Protein AF-A0ABD3Z8X1-F1 (afdb_monomer)

Structure (mmCIF, N/CA/C/O backbone):
data_AF-A0ABD3Z8X1-F1
#
_entry.id   AF-A0ABD3Z8X1-F1
#
loop_
_atom_site.group_PDB
_atom_site.id
_atom_site.type_symbol
_atom_site.label_atom_id
_atom_site.label_alt_id
_atom_site.label_comp_id
_atom_site.label_asym_id
_atom_site.label_entity_id
_atom_site.label_seq_id
_atom_site.pdbx_PDB_ins_code
_atom_site.Cartn_x
_atom_site.Cartn_y
_atom_site.Cartn_z
_atom_site.occupancy
_atom_site.B_iso_or_equiv
_atom_site.auth_seq_id
_atom_site.auth_comp_id
_atom_site.auth_asym_id
_atom_site.auth_atom_id
_atom_site.pdbx_PDB_model_num
ATOM 1 N N . VAL A 1 1 ? 0.513 10.405 -3.553 1.00 59.44 1 VAL A N 1
ATOM 2 C CA . VAL A 1 1 ? 1.479 9.432 -4.111 1.00 59.44 1 VAL A CA 1
ATOM 3 C C . VAL A 1 1 ? 2.523 10.222 -4.874 1.00 59.44 1 VAL A C 1
ATOM 5 O O . VAL A 1 1 ? 2.127 11.031 -5.699 1.00 59.44 1 VAL A O 1
ATOM 8 N N . PHE A 1 2 ? 3.799 10.060 -4.521 1.00 62.12 2 PHE A N 1
ATOM 9 C CA . PHE A 1 2 ? 4.924 10.852 -5.041 1.00 62.12 2 PHE A CA 1
ATOM 10 C C . PHE A 1 2 ? 5.706 10.072 -6.111 1.00 62.12 2 PHE A C 1
ATOM 12 O O . PHE A 1 2 ? 5.686 8.839 -6.080 1.00 62.12 2 PHE A O 1
ATOM 19 N N . GLN A 1 3 ? 6.468 10.770 -6.968 1.00 57.22 3 GLN A N 1
ATOM 20 C CA . GLN A 1 3 ? 7.376 10.163 -7.961 1.00 57.22 3 GLN A CA 1
ATOM 21 C C . GLN A 1 3 ? 8.386 9.178 -7.345 1.00 57.22 3 GLN A C 1
ATOM 23 O O . GLN A 1 3 ? 8.729 8.161 -7.943 1.00 57.22 3 GLN A O 1
ATOM 28 N N . ARG A 1 4 ? 8.853 9.455 -6.120 1.00 63.75 4 ARG A N 1
ATOM 29 C CA . ARG A 1 4 ? 9.541 8.466 -5.284 1.00 63.75 4 ARG A CA 1
ATOM 30 C C . ARG A 1 4 ? 8.478 7.808 -4.419 1.00 63.75 4 ARG A C 1
ATOM 32 O O . ARG A 1 4 ? 7.965 8.428 -3.493 1.00 63.75 4 ARG A O 1
ATOM 39 N N . PHE A 1 5 ? 8.138 6.556 -4.712 1.00 76.38 5 PHE A N 1
ATOM 40 C CA . PHE A 1 5 ? 7.047 5.826 -4.053 1.00 76.38 5 PHE A CA 1
ATOM 41 C C . PHE A 1 5 ? 7.188 5.724 -2.526 1.00 76.38 5 PHE A C 1
ATOM 43 O O . PHE A 1 5 ? 6.211 5.426 -1.836 1.00 76.38 5 PHE A O 1
ATOM 50 N N . ASN A 1 6 ? 8.383 6.020 -1.994 1.00 85.06 6 ASN A N 1
ATOM 51 C CA . ASN A 1 6 ? 8.706 6.100 -0.571 1.00 85.06 6 ASN A CA 1
ATOM 52 C C . ASN A 1 6 ? 8.267 4.843 0.187 1.00 85.06 6 ASN A C 1
ATOM 54 O O . ASN A 1 6 ? 7.768 4.934 1.309 1.00 85.06 6 ASN A O 1
ATOM 58 N N . LEU A 1 7 ? 8.371 3.677 -0.455 1.00 93.00 7 LEU A N 1
ATOM 59 C CA . LEU A 1 7 ? 8.206 2.389 0.210 1.00 93.00 7 LEU A CA 1
ATOM 60 C C . LEU A 1 7 ? 9.365 2.205 1.187 1.00 93.00 7 LEU A C 1
ATOM 62 O O . LEU A 1 7 ? 10.502 2.557 0.875 1.00 93.00 7 LEU A O 1
ATOM 66 N N . PHE A 1 8 ? 9.081 1.671 2.369 1.00 95.31 8 PHE A N 1
ATOM 67 C CA . PHE A 1 8 ? 10.109 1.326 3.338 1.00 95.31 8 PHE A CA 1
ATOM 68 C C . PHE A 1 8 ? 10.889 0.126 2.785 1.00 95.31 8 PHE A C 1
ATOM 70 O O . PHE A 1 8 ? 10.302 -0.948 2.647 1.00 95.31 8 PHE A O 1
ATOM 77 N N . PRO A 1 9 ? 12.181 0.278 2.435 1.00 94.75 9 PRO A N 1
ATOM 78 C CA . PRO A 1 9 ? 12.919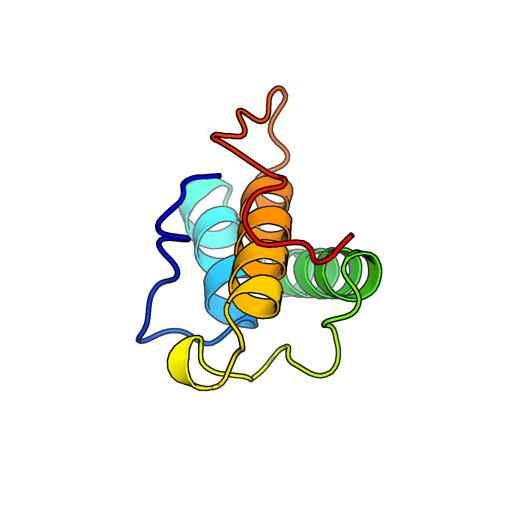 -0.753 1.699 1.00 94.75 9 PRO A CA 1
ATOM 79 C C . PRO A 1 9 ? 13.248 -1.981 2.558 1.00 94.75 9 PRO A C 1
ATOM 81 O O . PRO A 1 9 ? 13.528 -3.048 2.027 1.00 94.75 9 PRO A O 1
ATOM 84 N N . HIS A 1 10 ? 13.203 -1.823 3.882 1.00 96.56 10 HIS A N 1
ATOM 85 C CA . HIS A 1 10 ? 13.443 -2.860 4.885 1.00 96.56 10 HIS A CA 1
ATOM 86 C C . HIS A 1 10 ? 12.145 -3.537 5.360 1.00 96.56 10 HIS A C 1
ATOM 88 O O . HIS A 1 10 ? 12.139 -4.193 6.397 1.00 96.56 10 HIS A O 1
ATOM 94 N N . MET A 1 11 ? 11.042 -3.347 4.635 1.00 97.62 11 MET A N 1
ATOM 95 C CA . MET A 1 11 ? 9.728 -3.922 4.920 1.00 97.62 11 MET A CA 1
ATOM 96 C C . MET A 1 11 ? 9.197 -4.609 3.664 1.00 97.62 11 MET A C 1
ATOM 98 O O . MET A 1 11 ? 9.429 -4.122 2.555 1.00 97.62 11 MET A O 1
ATOM 102 N N . THR A 1 12 ? 8.455 -5.703 3.828 1.00 98.38 12 THR A N 1
ATOM 103 C CA . THR A 1 12 ? 7.738 -6.342 2.714 1.00 98.38 12 THR A CA 1
ATOM 104 C C . THR A 1 12 ? 6.621 -5.434 2.181 1.00 98.38 12 THR A C 1
ATOM 106 O O . THR A 1 12 ? 6.318 -4.378 2.754 1.00 98.38 12 THR A O 1
ATOM 109 N N . VAL A 1 13 ? 5.988 -5.821 1.071 1.00 98.19 13 VAL A N 1
ATOM 110 C CA . VAL A 1 13 ? 4.776 -5.164 0.560 1.00 98.19 13 VAL A CA 1
ATOM 1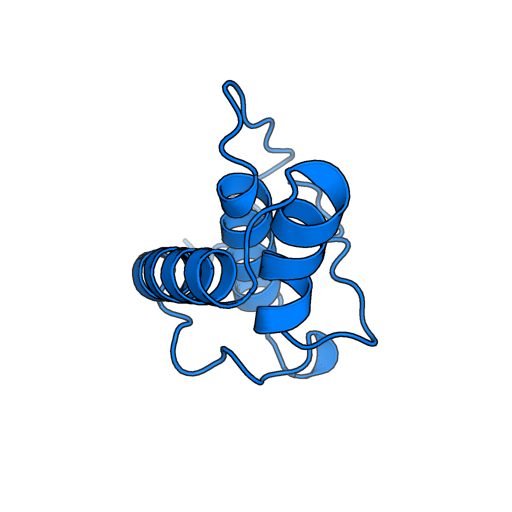11 C C . VAL A 1 13 ? 3.685 -5.163 1.630 1.00 98.19 13 VAL A C 1
ATOM 113 O O . VAL A 1 13 ? 3.151 -4.097 1.935 1.00 98.19 13 VAL A O 1
ATOM 116 N N . LEU A 1 14 ? 3.404 -6.311 2.253 1.00 98.50 14 LEU A N 1
ATOM 117 C CA . LEU A 1 14 ? 2.444 -6.416 3.349 1.00 98.50 14 LEU A CA 1
ATOM 118 C C . LEU A 1 14 ? 2.760 -5.430 4.475 1.00 98.50 14 LEU A C 1
ATOM 120 O O . LEU A 1 14 ? 1.899 -4.636 4.855 1.00 98.50 14 LEU A O 1
ATOM 124 N N . ASP A 1 15 ? 3.998 -5.439 4.968 1.00 98.25 15 ASP A N 1
ATOM 125 C CA . ASP A 1 15 ? 4.426 -4.578 6.074 1.00 98.25 15 ASP A CA 1
ATOM 126 C C . ASP A 1 15 ? 4.273 -3.094 5.722 1.00 98.25 15 ASP A C 1
ATOM 128 O O . ASP A 1 15 ? 3.783 -2.300 6.528 1.00 98.25 15 ASP A O 1
ATOM 132 N N . ASN A 1 16 ? 4.605 -2.720 4.482 1.00 97.94 16 ASN A N 1
ATOM 133 C CA . ASN A 1 16 ? 4.397 -1.368 3.975 1.00 97.94 16 ASN A CA 1
ATOM 134 C C . ASN A 1 16 ? 2.925 -0.939 4.035 1.00 97.94 16 ASN A C 1
ATOM 136 O O . ASN A 1 16 ? 2.655 0.230 4.315 1.00 97.94 16 ASN A O 1
ATOM 140 N N . LEU A 1 17 ? 1.985 -1.848 3.763 1.00 97.81 17 LEU A N 1
ATOM 141 C CA . LEU A 1 17 ? 0.551 -1.563 3.782 1.00 97.81 17 LEU A CA 1
ATOM 142 C C . LEU A 1 17 ? -0.019 -1.515 5.204 1.00 97.81 17 LEU A C 1
ATOM 144 O O . LEU A 1 17 ? -0.866 -0.664 5.473 1.00 97.81 17 LEU A O 1
ATOM 148 N N . ILE A 1 18 ? 0.420 -2.401 6.106 1.00 98.00 18 ILE A N 1
ATOM 149 C CA . ILE A 1 18 ? -0.208 -2.563 7.430 1.00 98.00 18 ILE A CA 1
ATOM 150 C C . ILE A 1 18 ? 0.437 -1.729 8.536 1.00 98.00 18 ILE A C 1
ATOM 152 O O . ILE A 1 18 ? -0.237 -1.438 9.525 1.00 98.00 18 ILE A O 1
ATOM 156 N N . MET A 1 19 ? 1.693 -1.289 8.374 1.00 97.12 19 MET A N 1
ATOM 157 C CA . MET A 1 19 ? 2.420 -0.551 9.415 1.00 97.12 19 MET A CA 1
ATOM 158 C C . MET A 1 19 ? 1.643 0.682 9.891 1.00 97.12 19 MET A C 1
ATOM 160 O O . MET A 1 19 ? 1.419 0.842 11.092 1.00 97.12 19 MET A O 1
ATOM 164 N N . ALA A 1 20 ? 1.180 1.529 8.968 1.00 95.56 20 ALA A N 1
ATOM 165 C CA . ALA A 1 20 ? 0.477 2.759 9.324 1.00 95.56 20 ALA A CA 1
ATOM 166 C C . ALA A 1 20 ? -0.946 2.508 9.872 1.00 95.56 20 ALA A C 1
ATOM 168 O O . ALA A 1 20 ? -1.260 3.063 10.927 1.00 95.56 20 ALA A O 1
ATOM 169 N N . PRO A 1 21 ? -1.797 1.650 9.267 1.00 96.69 21 PRO A N 1
ATOM 170 C CA . PRO A 1 21 ? -3.083 1.279 9.862 1.00 96.69 21 PRO A CA 1
ATOM 171 C C . PRO A 1 21 ? -2.964 0.728 11.287 1.00 96.69 21 PRO A C 1
ATOM 173 O O . PRO A 1 21 ? -3.750 1.104 12.155 1.00 96.69 21 PRO A O 1
ATOM 176 N N . MET A 1 22 ? -1.965 -0.116 11.554 1.00 97.75 22 MET A N 1
ATOM 177 C CA . MET A 1 22 ? -1.747 -0.667 12.893 1.00 97.75 22 MET A CA 1
ATOM 178 C C . MET A 1 22 ? -1.242 0.401 13.869 1.00 97.75 22 MET A C 1
ATOM 180 O O . MET A 1 22 ? -1.815 0.574 14.941 1.00 97.75 22 MET A O 1
ATOM 184 N N . SER A 1 23 ? -0.207 1.152 13.489 1.00 96.38 23 SER A N 1
ATOM 185 C CA . SER A 1 23 ? 0.489 2.073 14.402 1.00 96.38 23 SER A CA 1
ATOM 186 C C . SER A 1 23 ? -0.276 3.373 14.651 1.00 96.38 23 SER A C 1
ATOM 188 O O . SER A 1 23 ? -0.185 3.944 15.731 1.00 96.38 23 SER A O 1
ATOM 190 N N . VAL A 1 24 ? -1.023 3.855 13.653 1.00 95.19 24 VAL A N 1
ATOM 191 C CA . VAL A 1 24 ? -1.706 5.158 13.701 1.00 95.19 24 VAL A CA 1
ATOM 192 C C . VAL A 1 24 ? -3.195 5.009 14.001 1.00 95.19 24 VAL A C 1
ATOM 194 O O . VAL A 1 24 ? -3.751 5.831 14.723 1.00 95.19 24 VAL A O 1
ATOM 197 N N . LYS A 1 25 ? -3.859 3.975 13.463 1.00 94.19 25 LYS A N 1
ATOM 198 C CA . LYS A 1 25 ? -5.301 3.754 13.677 1.00 94.19 25 LYS A CA 1
ATOM 199 C C . LYS A 1 25 ? -5.617 2.687 14.729 1.00 94.19 25 LYS A C 1
ATOM 201 O O . LYS A 1 25 ? -6.792 2.434 14.975 1.00 94.19 25 LYS A O 1
ATOM 206 N N . GLY A 1 26 ? -4.608 2.042 15.320 1.00 95.88 26 GLY A N 1
ATOM 207 C CA . GLY A 1 26 ? -4.811 0.966 16.296 1.00 95.88 26 GLY A CA 1
ATOM 208 C C . GLY A 1 26 ? -5.502 -0.268 15.708 1.00 95.88 26 GLY A C 1
ATOM 209 O O . GLY A 1 26 ? -6.118 -1.037 16.443 1.00 95.88 26 GLY A O 1
ATOM 210 N N . MET A 1 27 ? -5.449 -0.447 14.384 1.00 97.19 27 MET A N 1
ATOM 211 C CA . MET A 1 27 ? -6.083 -1.579 13.716 1.00 97.19 27 MET A CA 1
ATOM 212 C C . MET A 1 27 ? -5.406 -2.886 14.140 1.00 97.19 27 MET A C 1
ATOM 214 O O . MET A 1 27 ? -4.178 -2.959 14.224 1.00 97.19 27 MET A O 1
ATOM 218 N N . SER A 1 28 ? -6.196 -3.937 14.379 1.00 98.25 28 SER A N 1
ATOM 219 C CA . SER A 1 28 ? -5.636 -5.257 14.664 1.00 98.25 28 SER A CA 1
ATOM 220 C C . SER A 1 28 ? -4.836 -5.764 13.459 1.00 98.25 28 SER A C 1
ATOM 222 O O . SER A 1 28 ? -5.160 -5.459 12.308 1.00 98.25 28 SER A O 1
ATOM 224 N N . ARG A 1 29 ? -3.805 -6.585 13.696 1.00 97.06 29 ARG A N 1
ATOM 225 C CA . ARG A 1 29 ? -3.024 -7.177 12.596 1.00 97.06 29 ARG A CA 1
ATOM 226 C C . ARG A 1 29 ? -3.909 -7.981 11.638 1.00 97.06 29 ARG A C 1
ATOM 228 O O . ARG A 1 29 ? -3.674 -7.957 10.436 1.00 97.06 29 ARG A O 1
ATOM 235 N N . ALA A 1 30 ? -4.915 -8.681 12.163 1.00 98.06 30 ALA A N 1
ATOM 236 C CA . ALA A 1 30 ? -5.831 -9.486 11.362 1.00 98.06 30 ALA A CA 1
ATOM 237 C C . ALA A 1 30 ? -6.694 -8.621 10.429 1.00 98.06 30 ALA A C 1
ATOM 239 O O . ALA A 1 30 ? -6.849 -8.954 9.256 1.00 98.06 30 ALA A O 1
ATOM 240 N N . ASP A 1 31 ? -7.216 -7.495 10.921 1.00 97.94 31 ASP A N 1
ATOM 241 C CA . ASP A 1 31 ? -8.019 -6.579 10.104 1.00 97.94 31 ASP A CA 1
ATOM 242 C C . ASP A 1 31 ? -7.155 -5.831 9.085 1.00 97.94 31 ASP A C 1
ATOM 244 O O . ASP A 1 31 ? -7.554 -5.667 7.931 1.00 97.94 31 ASP A O 1
ATOM 248 N N . ALA A 1 32 ? -5.940 -5.440 9.482 1.00 98.00 32 ALA A N 1
ATOM 249 C CA . ALA A 1 32 ? -4.981 -4.802 8.590 1.00 98.00 32 ALA A CA 1
ATOM 250 C C . ALA A 1 32 ? -4.547 -5.746 7.459 1.00 98.00 32 ALA A C 1
ATOM 252 O O . ALA A 1 32 ? -4.498 -5.320 6.307 1.00 98.00 32 ALA A O 1
ATOM 253 N N . LEU A 1 33 ? -4.308 -7.028 7.766 1.00 98.19 33 LEU A N 1
ATOM 254 C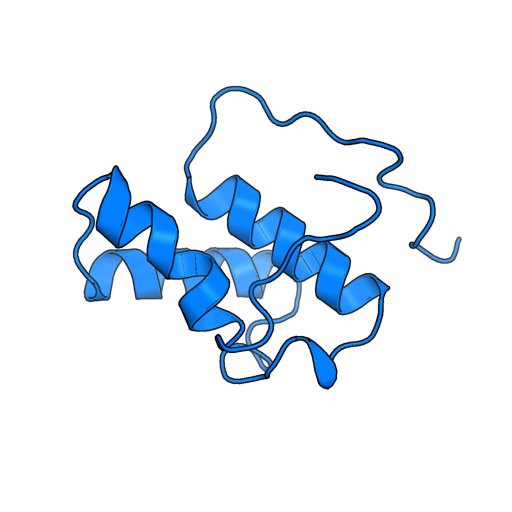 CA . LEU A 1 33 ? -3.997 -8.059 6.773 1.00 98.19 33 LEU A CA 1
ATOM 255 C C . LEU A 1 33 ? -5.140 -8.226 5.767 1.00 98.19 33 LEU A C 1
ATOM 257 O O . LEU A 1 33 ? -4.909 -8.077 4.572 1.00 98.19 33 LEU A O 1
ATOM 261 N N . LYS A 1 34 ? -6.378 -8.429 6.236 1.00 98.06 34 LYS A N 1
ATOM 262 C CA . LYS A 1 34 ? -7.551 -8.547 5.350 1.00 98.06 34 LYS A CA 1
ATOM 263 C C . LYS A 1 34 ? -7.705 -7.326 4.443 1.00 98.06 34 LYS A C 1
ATOM 265 O O . LYS A 1 34 ? -7.986 -7.454 3.254 1.00 98.06 34 LYS A O 1
ATOM 270 N N . ARG A 1 35 ? -7.518 -6.118 4.990 1.00 97.44 35 ARG A N 1
ATOM 271 C CA . ARG A 1 35 ? -7.577 -4.881 4.200 1.00 97.44 35 ARG A CA 1
ATOM 272 C C . ARG A 1 35 ? -6.451 -4.821 3.167 1.00 97.44 35 ARG A C 1
ATOM 274 O O . ARG A 1 35 ? -6.705 -4.414 2.037 1.00 97.44 35 ARG A O 1
ATOM 281 N N . ALA A 1 36 ? -5.233 -5.210 3.539 1.00 98.06 36 ALA A N 1
ATOM 282 C CA . ALA A 1 36 ? -4.092 -5.249 2.632 1.00 98.06 36 ALA A CA 1
ATOM 283 C C . ALA A 1 36 ? -4.321 -6.235 1.479 1.00 98.06 36 ALA A C 1
ATOM 285 O O . ALA A 1 36 ? -4.121 -5.850 0.333 1.00 98.06 36 ALA A O 1
ATOM 286 N N . GLU A 1 37 ? -4.817 -7.443 1.756 1.00 98.31 37 GLU A N 1
ATOM 287 C CA . GLU A 1 37 ? -5.156 -8.444 0.734 1.00 98.31 37 GLU A CA 1
ATOM 288 C C . GLU A 1 37 ? -6.173 -7.894 -0.273 1.00 98.31 37 GLU A C 1
ATOM 290 O O . GLU A 1 37 ? -5.923 -7.915 -1.476 1.00 98.31 37 GLU A O 1
ATOM 295 N N . VAL A 1 38 ? -7.270 -7.297 0.209 1.00 98.25 38 VAL A N 1
ATOM 296 C CA . VAL A 1 38 ? -8.296 -6.684 -0.655 1.00 98.25 38 VAL A CA 1
ATOM 297 C C . VAL A 1 38 ? -7.721 -5.553 -1.513 1.00 98.25 38 VAL A C 1
ATOM 299 O O . VAL A 1 38 ? -8.093 -5.403 -2.676 1.00 98.25 38 VAL A O 1
ATOM 302 N N . LEU A 1 39 ? -6.840 -4.717 -0.960 1.00 97.81 39 LEU A N 1
ATOM 303 C CA . LEU A 1 39 ? -6.241 -3.607 -1.704 1.00 97.81 39 LEU A CA 1
ATOM 304 C C . LEU A 1 39 ? -5.208 -4.086 -2.727 1.00 97.81 39 LEU A C 1
ATOM 306 O O . LEU A 1 39 ? -5.160 -3.536 -3.825 1.00 97.81 39 LEU A O 1
ATOM 310 N N . LEU A 1 40 ? -4.409 -5.098 -2.385 1.00 98.12 40 LEU A N 1
ATOM 311 C CA . LEU A 1 40 ? -3.425 -5.694 -3.287 1.00 98.12 40 LEU A CA 1
ATOM 312 C C . LEU A 1 40 ? -4.088 -6.446 -4.438 1.00 98.12 40 LEU A C 1
ATOM 314 O O . LEU A 1 40 ? -3.623 -6.331 -5.569 1.00 98.12 40 LEU A O 1
ATOM 318 N N . ASP A 1 41 ? -5.192 -7.144 -4.177 1.00 98.06 41 ASP A N 1
ATOM 319 C CA . ASP A 1 41 ? -5.994 -7.806 -5.207 1.00 98.06 41 ASP A CA 1
ATOM 320 C C . ASP A 1 41 ? -6.538 -6.794 -6.229 1.00 98.06 41 ASP A C 1
ATOM 322 O O . ASP A 1 41 ? -6.331 -6.937 -7.433 1.00 98.06 41 ASP A O 1
ATOM 326 N N . LYS A 1 42 ? -7.093 -5.668 -5.754 1.00 96.12 42 LYS A N 1
ATOM 327 C CA . LYS A 1 42 ? -7.584 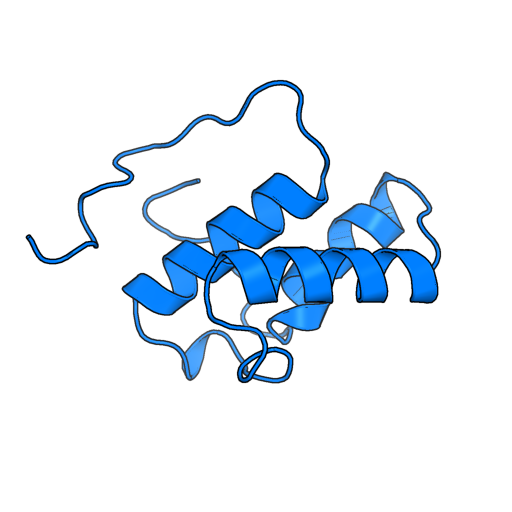-4.579 -6.623 1.00 96.12 42 LYS A CA 1
ATOM 328 C C . LYS A 1 42 ? -6.515 -3.968 -7.527 1.00 96.12 42 LYS A C 1
ATOM 330 O O . LYS A 1 42 ? -6.851 -3.459 -8.593 1.00 96.12 42 LYS A O 1
ATOM 335 N N . VAL A 1 43 ? -5.250 -3.975 -7.106 1.00 95.12 43 VAL A N 1
ATOM 336 C CA . VAL A 1 43 ? -4.125 -3.469 -7.913 1.00 95.12 43 VAL A CA 1
ATOM 337 C C . VAL A 1 43 ? -3.328 -4.586 -8.602 1.00 95.12 43 VAL A C 1
ATOM 339 O O . VAL A 1 43 ? -2.265 -4.314 -9.169 1.00 95.12 43 VAL A O 1
ATOM 342 N N . GLY A 1 44 ? -3.826 -5.827 -8.564 1.00 97.12 44 GLY A N 1
ATOM 343 C CA . GLY A 1 44 ? -3.240 -6.989 -9.233 1.00 97.12 44 GLY A CA 1
ATOM 344 C C . GLY A 1 44 ? -1.854 -7.373 -8.714 1.00 97.12 44 GLY A C 1
ATOM 345 O O . GLY A 1 44 ? -0.971 -7.666 -9.517 1.00 97.12 44 GLY A O 1
ATOM 346 N N . LEU A 1 45 ? -1.627 -7.280 -7.399 1.00 98.00 45 LEU A N 1
ATOM 347 C CA . LEU A 1 45 ? -0.343 -7.576 -6.741 1.00 98.00 45 LEU A CA 1
ATOM 348 C C . LEU A 1 45 ? -0.481 -8.461 -5.496 1.00 98.00 45 LEU A C 1
ATOM 350 O O . LEU A 1 45 ? 0.419 -8.486 -4.655 1.00 98.00 45 LEU A O 1
ATOM 354 N N . LEU A 1 46 ? -1.595 -9.181 -5.351 1.00 97.88 46 LEU A N 1
ATOM 355 C CA . LEU A 1 46 ? -1.791 -10.088 -4.217 1.00 97.88 46 LEU A CA 1
ATOM 356 C C . LEU A 1 46 ? -0.720 -11.193 -4.174 1.00 97.88 46 LEU A C 1
ATOM 358 O O . LEU A 1 46 ? -0.222 -11.527 -3.104 1.00 97.88 46 LEU A O 1
ATOM 362 N N . ASP A 1 47 ? -0.277 -11.682 -5.333 1.00 97.75 47 ASP A N 1
ATOM 363 C CA . ASP A 1 47 ? 0.814 -12.658 -5.470 1.00 97.75 47 ASP A CA 1
ATOM 364 C C . ASP A 1 47 ? 2.190 -12.116 -5.031 1.00 97.75 47 ASP A C 1
ATOM 366 O O . ASP A 1 47 ? 3.149 -12.876 -4.896 1.00 97.75 47 ASP A O 1
ATOM 370 N N . LYS A 1 48 ? 2.305 -10.799 -4.814 1.00 97.88 48 LYS A N 1
ATOM 371 C CA . LYS A 1 48 ? 3.526 -10.101 -4.383 1.00 97.88 48 LYS A CA 1
ATOM 372 C C . LYS A 1 48 ? 3.466 -9.621 -2.934 1.00 97.88 48 LYS A C 1
ATOM 374 O O . LYS A 1 48 ? 4.305 -8.813 -2.541 1.00 97.88 48 LYS A O 1
ATOM 379 N N . ILE A 1 49 ? 2.510 -10.096 -2.139 1.00 98.25 49 ILE A N 1
ATOM 380 C CA . ILE A 1 49 ? 2.289 -9.643 -0.757 1.00 98.25 49 ILE A CA 1
ATOM 381 C C . ILE A 1 49 ? 3.540 -9.751 0.136 1.00 98.25 49 ILE A C 1
ATOM 383 O O . ILE A 1 49 ? 3.814 -8.838 0.913 1.00 98.25 49 ILE A O 1
ATOM 387 N N . ASP A 1 50 ? 4.354 -10.790 -0.057 1.00 98.25 50 ASP A N 1
ATOM 388 C CA . ASP A 1 50 ? 5.589 -11.025 0.708 1.00 98.25 50 ASP A CA 1
ATOM 389 C C . ASP A 1 50 ? 6.856 -10.500 0.007 1.00 98.25 50 ASP A C 1
ATOM 391 O O . ASP A 1 50 ? 7.977 -10.700 0.479 1.00 98.25 50 ASP A O 1
ATOM 395 N N . ALA A 1 51 ? 6.714 -9.835 -1.145 1.00 98.25 51 ALA A N 1
ATOM 396 C CA . ALA A 1 51 ? 7.850 -9.303 -1.886 1.00 98.25 51 ALA A CA 1
ATOM 397 C C . ALA A 1 51 ? 8.476 -8.097 -1.171 1.00 98.25 51 ALA A C 1
ATOM 399 O O . ALA A 1 51 ? 7.812 -7.344 -0.458 1.00 98.25 51 ALA A O 1
ATOM 400 N N . TRP A 1 52 ? 9.764 -7.870 -1.422 1.00 97.88 52 TRP A N 1
ATOM 401 C CA . TRP A 1 52 ? 10.467 -6.666 -0.982 1.00 97.88 52 TRP A CA 1
ATOM 402 C C . TRP A 1 52 ? 10.379 -5.584 -2.068 1.00 97.88 52 TRP A C 1
ATOM 404 O O . TRP A 1 52 ? 10.435 -5.920 -3.249 1.00 97.88 52 TRP A O 1
ATOM 414 N N . PRO A 1 53 ? 10.323 -4.280 -1.736 1.00 96.38 53 PRO A N 1
ATOM 415 C CA . PRO A 1 53 ? 10.246 -3.213 -2.739 1.00 96.38 53 PRO A CA 1
ATOM 416 C C . PRO A 1 53 ? 11.332 -3.282 -3.821 1.00 96.38 53 PRO A C 1
ATOM 418 O O . PRO A 1 53 ? 11.061 -2.997 -4.983 1.00 96.38 53 PRO A O 1
ATOM 421 N N . ALA A 1 54 ? 12.543 -3.713 -3.454 1.00 95.19 54 ALA A N 1
ATOM 422 C CA . ALA A 1 54 ? 13.670 -3.848 -4.375 1.00 95.19 54 ALA A CA 1
ATOM 423 C C . ALA A 1 54 ? 13.476 -4.932 -5.456 1.00 95.19 54 ALA A C 1
ATOM 425 O O . ALA A 1 54 ? 14.164 -4.887 -6.471 1.00 95.19 54 ALA A O 1
ATOM 426 N N . SER A 1 55 ? 12.560 -5.890 -5.267 1.00 95.69 55 SER A N 1
ATOM 427 C CA . SER A 1 55 ? 12.255 -6.928 -6.262 1.00 95.69 55 SER A CA 1
ATOM 428 C C . SER A 1 55 ? 11.078 -6.577 -7.180 1.00 95.69 55 SER A C 1
ATOM 430 O O . SER A 1 55 ? 10.686 -7.398 -8.010 1.00 95.69 55 SER A O 1
ATOM 432 N N . LEU A 1 56 ? 10.510 -5.376 -7.045 1.00 95.50 56 LEU A N 1
ATOM 433 C CA . LEU A 1 56 ? 9.371 -4.904 -7.828 1.00 95.50 56 LEU A CA 1
ATOM 434 C C . LEU A 1 56 ? 9.812 -3.945 -8.938 1.00 95.50 56 LEU A C 1
ATOM 436 O O . LEU A 1 56 ? 10.674 -3.088 -8.726 1.00 95.50 56 LEU A O 1
ATOM 440 N N . SER A 1 57 ? 9.158 -4.025 -10.099 1.00 94.69 57 SER A N 1
ATOM 441 C CA . SER A 1 57 ? 9.303 -3.018 -11.158 1.00 94.69 57 SER A CA 1
ATOM 442 C C . SER A 1 57 ? 8.780 -1.648 -10.704 1.00 94.69 57 SER A C 1
ATOM 444 O O . SER A 1 57 ? 7.993 -1.555 -9.762 1.00 94.69 57 SER A O 1
ATOM 446 N N . GLY A 1 58 ? 9.160 -0.568 -11.395 1.00 91.56 58 GLY A N 1
ATOM 447 C CA . GLY A 1 58 ? 8.689 0.786 -11.068 1.00 91.56 58 GLY A CA 1
ATOM 448 C C . GLY A 1 58 ? 7.159 0.897 -11.026 1.00 91.56 58 GLY A C 1
ATOM 449 O O . GLY A 1 58 ? 6.602 1.352 -10.030 1.00 91.56 58 GLY A O 1
ATOM 450 N N . GLY A 1 59 ? 6.464 0.380 -12.045 1.00 91.12 59 GLY A N 1
ATOM 451 C CA . GLY A 1 59 ? 4.996 0.358 -12.069 1.00 91.12 59 GLY A CA 1
ATOM 452 C C . GLY A 1 59 ? 4.380 -0.511 -10.962 1.00 91.12 59 GLY A C 1
ATOM 453 O O . GLY A 1 59 ? 3.336 -0.168 -10.407 1.00 91.12 59 GLY A O 1
ATOM 454 N N . GLN A 1 60 ? 5.033 -1.610 -10.569 1.00 95.31 60 GLN A N 1
ATOM 455 C CA . GLN A 1 60 ? 4.591 -2.406 -9.418 1.00 95.31 60 GLN A CA 1
ATOM 456 C C . GLN A 1 60 ? 4.757 -1.625 -8.108 1.00 95.31 60 GLN A C 1
ATOM 458 O O . GLN A 1 60 ? 3.823 -1.572 -7.312 1.00 95.31 60 GLN A O 1
ATOM 463 N N . GLN A 1 61 ? 5.896 -0.959 -7.898 1.00 94.69 61 GLN A N 1
ATOM 464 C CA . GLN A 1 61 ? 6.116 -0.116 -6.719 1.00 94.69 61 GLN A CA 1
ATOM 465 C C . GLN A 1 61 ? 5.111 1.041 -6.649 1.00 94.69 61 GLN A C 1
ATOM 467 O O . GLN A 1 61 ? 4.616 1.356 -5.564 1.00 94.69 61 GLN A O 1
ATOM 472 N N . GLN A 1 62 ? 4.745 1.624 -7.794 1.00 92.25 62 GLN A N 1
ATOM 473 C CA . GLN A 1 62 ? 3.682 2.620 -7.872 1.00 92.25 62 GLN A CA 1
ATOM 474 C C . GLN A 1 62 ? 2.356 2.052 -7.366 1.00 92.25 62 GLN A C 1
ATOM 476 O O . GLN A 1 62 ? 1.746 2.630 -6.468 1.00 92.25 62 GLN A O 1
ATOM 481 N N . ARG A 1 63 ? 1.922 0.900 -7.890 1.00 94.69 63 ARG A N 1
ATOM 482 C CA . ARG A 1 63 ? 0.671 0.248 -7.474 1.00 94.69 63 ARG A CA 1
ATOM 483 C C . ARG A 1 63 ? 0.670 -0.119 -5.988 1.00 94.69 63 ARG A C 1
ATOM 485 O O . ARG A 1 63 ? -0.336 0.110 -5.316 1.00 94.69 63 ARG A O 1
ATOM 492 N N . VAL A 1 64 ? 1.799 -0.578 -5.443 1.00 96.25 64 VAL A N 1
ATOM 493 C CA . VAL A 1 64 ? 1.960 -0.791 -3.992 1.00 96.25 64 VAL A CA 1
ATOM 494 C C . VAL A 1 64 ? 1.803 0.519 -3.219 1.00 96.25 64 VAL A C 1
ATOM 496 O O . VAL A 1 64 ? 1.102 0.554 -2.209 1.00 96.25 64 VAL A O 1
ATOM 499 N N . ALA A 1 65 ? 2.402 1.618 -3.680 1.00 93.81 65 ALA A N 1
ATOM 500 C CA . ALA A 1 65 ? 2.266 2.912 -3.016 1.00 93.81 65 ALA A CA 1
ATOM 501 C C . ALA A 1 65 ? 0.827 3.443 -3.043 1.00 93.81 65 ALA A C 1
ATOM 503 O O . ALA A 1 65 ? 0.379 4.006 -2.044 1.00 93.81 65 ALA A O 1
ATOM 504 N N . ILE A 1 66 ? 0.094 3.222 -4.139 1.00 92.56 66 ILE A N 1
ATOM 505 C CA . ILE A 1 66 ? -1.337 3.539 -4.242 1.00 92.56 66 ILE A CA 1
ATOM 506 C C . ILE A 1 66 ? -2.131 2.724 -3.216 1.00 92.56 66 ILE A C 1
ATOM 508 O O . ILE A 1 66 ? -2.861 3.306 -2.411 1.00 92.56 66 ILE A O 1
ATOM 512 N N . ALA A 1 67 ? -1.941 1.400 -3.187 1.00 95.69 67 ALA A N 1
ATOM 513 C CA . ALA A 1 67 ? -2.607 0.516 -2.232 1.00 95.69 67 ALA A CA 1
ATOM 514 C C . ALA A 1 67 ? -2.300 0.917 -0.778 1.00 95.69 67 ALA A C 1
ATOM 516 O O . ALA A 1 67 ? -3.209 1.041 0.042 1.00 95.69 67 ALA A O 1
ATOM 517 N N . 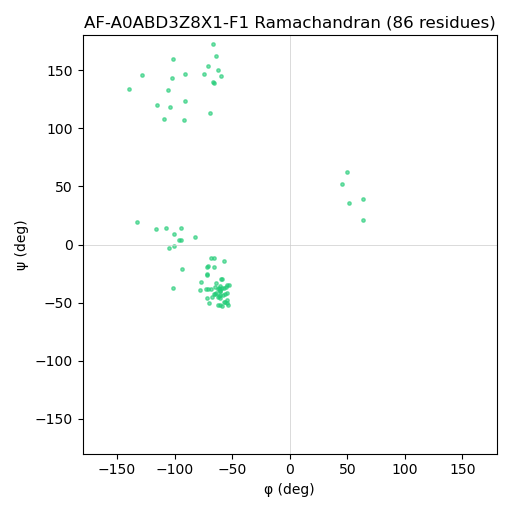ARG A 1 68 ? -1.038 1.236 -0.467 1.00 95.50 68 ARG A N 1
ATOM 518 C CA . ARG A 1 68 ? -0.623 1.746 0.846 1.00 95.50 68 ARG A CA 1
ATOM 519 C C . ARG A 1 68 ? -1.306 3.064 1.208 1.00 95.50 68 ARG A C 1
ATOM 521 O O . ARG A 1 68 ? -1.751 3.224 2.341 1.00 95.50 68 ARG A O 1
ATOM 528 N N . SER A 1 69 ? -1.417 4.010 0.275 1.00 93.00 69 SER A N 1
ATOM 529 C CA . SER A 1 69 ? -2.152 5.258 0.518 1.00 93.00 69 SER A CA 1
ATOM 530 C C . SER A 1 69 ? -3.639 5.002 0.800 1.00 93.00 69 SER A C 1
ATOM 532 O O . SER A 1 69 ? -4.201 5.629 1.694 1.00 93.00 69 SER A O 1
ATOM 534 N N . MET A 1 70 ? -4.262 4.041 0.110 1.00 94.12 70 MET A N 1
ATOM 535 C CA . MET A 1 70 ? -5.659 3.641 0.339 1.00 94.12 70 MET A CA 1
ATOM 536 C C . MET A 1 70 ? -5.870 2.857 1.646 1.00 94.12 70 MET A C 1
ATOM 538 O O . MET A 1 70 ? -6.959 2.895 2.231 1.00 94.12 70 MET A O 1
ATOM 542 N N . ALA A 1 71 ? -4.839 2.175 2.155 1.00 95.25 71 ALA A N 1
ATOM 543 C CA . ALA 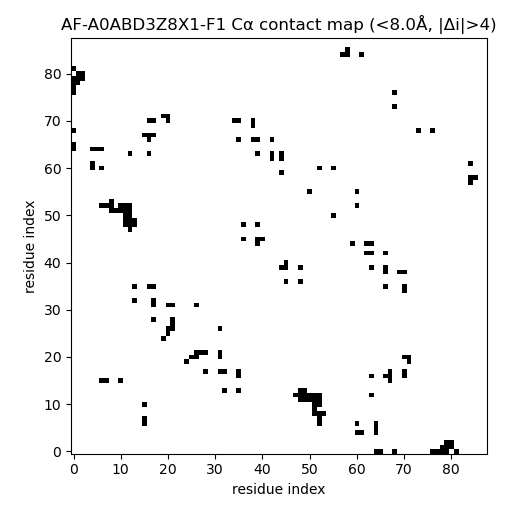A 1 71 ? -4.905 1.437 3.418 1.00 95.25 71 ALA A CA 1
ATOM 544 C C . ALA A 1 71 ? -5.281 2.346 4.600 1.00 95.25 71 ALA A C 1
ATOM 546 O O . ALA A 1 71 ? -5.982 1.910 5.512 1.00 95.25 71 ALA A O 1
ATOM 547 N N . MET A 1 72 ? -4.921 3.630 4.526 1.00 93.88 72 MET A N 1
ATOM 548 C CA . MET A 1 72 ? -5.241 4.648 5.527 1.00 93.88 72 MET A CA 1
ATOM 549 C C . MET A 1 72 ? -6.642 5.252 5.404 1.00 93.88 72 MET A C 1
ATOM 551 O O . MET A 1 72 ? -6.951 6.166 6.161 1.00 93.88 72 MET A O 1
ATOM 555 N N . ASP A 1 73 ? -7.499 4.747 4.516 1.00 91.12 73 ASP A N 1
ATOM 556 C CA . ASP A 1 73 ? -8.876 5.229 4.316 1.00 91.12 73 ASP A CA 1
ATOM 557 C C . ASP A 1 73 ? -8.992 6.768 4.251 1.00 91.12 73 ASP A C 1
ATOM 559 O O . ASP A 1 73 ? -9.697 7.376 5.060 1.00 91.12 73 ASP A O 1
ATOM 563 N N . PRO A 1 74 ? -8.201 7.435 3.392 1.00 91.19 74 PRO A N 1
ATOM 564 C CA . PRO A 1 74 ? -8.166 8.888 3.359 1.00 91.19 74 PRO A CA 1
ATOM 565 C C . PRO A 1 74 ? -9.430 9.452 2.697 1.00 91.19 74 PRO A C 1
ATOM 567 O O . PRO A 1 74 ? -9.944 8.885 1.736 1.00 91.19 74 PRO A O 1
ATOM 570 N N . SER A 1 75 ? -9.883 10.623 3.149 1.00 89.06 75 SER A N 1
ATOM 571 C CA . SER A 1 75 ? -10.962 11.369 2.485 1.00 89.06 75 SER A CA 1
ATOM 572 C C . SER A 1 75 ? -10.523 11.999 1.158 1.00 89.06 75 SER A C 1
ATOM 574 O O . SER A 1 75 ? -11.351 12.236 0.284 1.00 89.06 75 SER A O 1
ATOM 576 N N . ILE A 1 76 ? -9.224 12.279 1.006 1.00 88.31 76 ILE A N 1
ATOM 577 C CA . ILE A 1 76 ? -8.621 12.890 -0.183 1.00 88.31 76 ILE A CA 1
ATOM 578 C C . ILE A 1 76 ? -7.283 12.200 -0.463 1.00 88.31 76 ILE A C 1
ATOM 580 O O . ILE A 1 76 ? -6.463 12.034 0.441 1.00 88.31 76 ILE A O 1
ATOM 584 N N . ILE A 1 77 ? -7.036 11.840 -1.725 1.00 85.06 77 ILE A N 1
ATOM 585 C CA . ILE A 1 77 ? -5.734 11.354 -2.193 1.00 85.06 77 ILE A CA 1
ATOM 586 C C . ILE A 1 77 ? -5.176 12.358 -3.197 1.00 85.06 77 ILE A C 1
ATOM 588 O O . ILE A 1 77 ? -5.777 12.598 -4.240 1.00 85.06 77 ILE A O 1
ATOM 592 N N . LEU A 1 78 ? -4.003 12.913 -2.893 1.00 81.50 78 LEU A N 1
ATOM 593 C CA . LEU A 1 78 ? -3.245 13.735 -3.831 1.00 81.50 78 LEU A CA 1
ATOM 594 C C . LEU A 1 78 ? -2.277 12.848 -4.617 1.00 81.50 78 LEU A C 1
ATOM 596 O O . LEU A 1 78 ? -1.449 12.148 -4.023 1.00 81.50 78 LEU A O 1
ATOM 600 N N . PHE A 1 79 ? -2.371 12.875 -5.940 1.00 77.62 79 PHE A N 1
ATOM 601 C CA . PHE A 1 79 ? -1.424 12.224 -6.840 1.00 77.62 79 PHE A CA 1
ATOM 602 C C . PHE A 1 79 ? -0.535 13.278 -7.486 1.00 77.62 79 PHE A C 1
ATOM 604 O O . PHE A 1 79 ? -1.044 14.280 -7.977 1.00 77.62 79 PHE A O 1
ATOM 611 N N . ASP A 1 80 ? 0.768 13.027 -7.488 1.00 71.38 80 ASP A N 1
ATOM 612 C CA . ASP A 1 80 ? 1.748 13.838 -8.199 1.00 71.38 80 ASP A CA 1
ATOM 613 C C . ASP A 1 80 ? 2.251 13.013 -9.391 1.00 71.38 80 ASP A C 1
ATOM 615 O O . ASP A 1 80 ? 2.880 11.971 -9.197 1.00 71.38 80 ASP A O 1
ATOM 619 N N . GLU A 1 81 ? 1.847 13.407 -10.601 1.00 66.19 81 GLU A N 1
ATOM 620 C CA . GLU A 1 81 ? 2.104 12.712 -11.877 1.00 66.19 81 GLU A CA 1
ATOM 621 C C . GLU A 1 81 ? 1.775 11.196 -11.904 1.00 66.19 81 GLU A C 1
ATOM 623 O O . GLU A 1 81 ? 2.650 10.360 -12.136 1.00 66.19 81 GLU A O 1
ATOM 628 N N . PRO A 1 82 ? 0.505 10.781 -11.718 1.00 60.88 82 PRO A N 1
ATOM 629 C CA . PRO A 1 82 ? 0.139 9.362 -11.613 1.00 60.88 82 PRO A CA 1
ATOM 630 C C . PRO A 1 82 ? 0.297 8.545 -12.907 1.00 60.88 82 PRO A C 1
ATO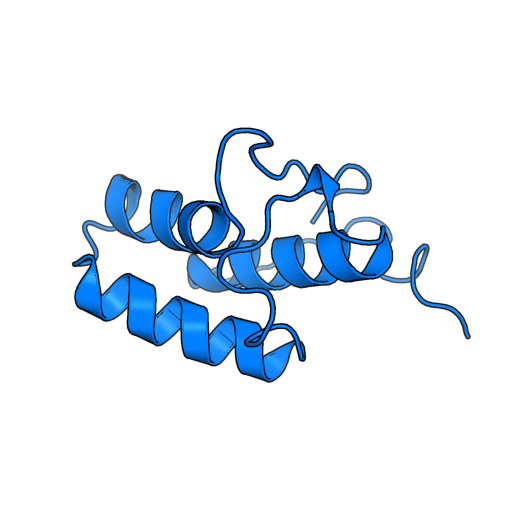M 632 O O . PRO A 1 82 ? 0.212 7.320 -12.855 1.00 60.88 82 PRO A O 1
ATOM 635 N N . THR A 1 83 ? 0.507 9.184 -14.056 1.00 59.78 83 THR A N 1
ATOM 636 C CA . THR A 1 83 ? 0.557 8.528 -15.373 1.00 59.78 83 THR A CA 1
ATOM 637 C C . THR A 1 83 ? 1.966 8.394 -15.950 1.00 59.78 83 THR A C 1
ATOM 639 O O . THR A 1 83 ? 2.112 7.807 -17.011 1.00 59.78 83 THR A O 1
ATOM 642 N N . SER A 1 84 ? 3.010 8.903 -15.288 1.00 60.72 84 SER A N 1
ATOM 643 C CA . SER A 1 84 ? 4.381 8.894 -15.835 1.00 60.72 84 SER A CA 1
ATOM 644 C C . SER A 1 84 ? 5.030 7.504 -15.891 1.00 60.72 84 SER A C 1
ATOM 646 O O . SER A 1 84 ? 5.997 7.311 -16.621 1.00 60.72 84 SER A O 1
ATOM 648 N N . ALA A 1 85 ? 4.500 6.537 -15.138 1.00 53.84 85 ALA A N 1
ATOM 649 C CA . ALA A 1 85 ? 5.021 5.171 -15.032 1.00 53.84 85 ALA A CA 1
ATOM 650 C C . ALA A 1 85 ? 4.047 4.092 -15.554 1.00 53.84 85 ALA A C 1
ATOM 652 O O . ALA A 1 85 ? 4.253 2.902 -15.302 1.00 53.84 85 ALA A O 1
ATOM 653 N N . LEU A 1 86 ? 2.994 4.500 -16.270 1.00 45.50 86 LEU A N 1
ATOM 654 C CA . LEU A 1 86 ? 2.104 3.605 -17.008 1.00 45.50 86 LEU A CA 1
ATOM 655 C C . LEU A 1 86 ? 2.454 3.721 -18.497 1.00 45.50 86 LEU A C 1
ATOM 657 O O . LEU A 1 86 ? 2.354 4.811 -19.056 1.00 45.50 86 LEU A O 1
ATOM 661 N N . ASP A 1 87 ? 2.883 2.620 -19.117 1.00 48.94 87 ASP A N 1
ATOM 662 C CA . ASP A 1 87 ? 2.984 2.555 -20.580 1.00 48.94 87 ASP A CA 1
ATOM 663 C C . ASP A 1 87 ? 1.587 2.793 -21.207 1.00 48.94 87 ASP A C 1
ATOM 665 O O . ASP A 1 87 ? 0.590 2.399 -20.587 1.00 48.94 87 ASP A O 1
ATOM 669 N N . PRO A 1 88 ? 1.500 3.468 -22.375 1.00 49.50 88 PRO A N 1
ATOM 670 C CA . PRO A 1 88 ? 0.235 3.832 -23.023 1.00 49.50 88 PRO A CA 1
ATOM 671 C C . PRO A 1 88 ? -0.636 2.645 -23.453 1.00 49.50 88 PRO A C 1
ATOM 673 O O . PRO A 1 88 ? -0.084 1.567 -23.774 1.00 49.50 88 PRO A O 1
#

Radius of gyration: 12.29 Å; Cα contacts (8 Å, |Δi|>4): 99; chains: 1; bounding box: 25×2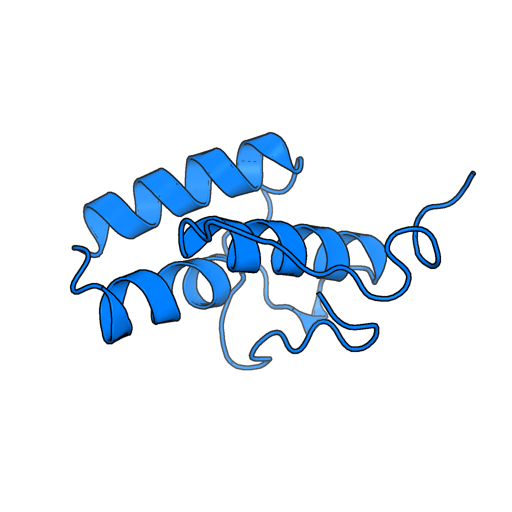6×39 Å

Secondary structure (DSSP, 8-state):
--SS----TTS-HHHHHHHHHHHHH---HHHHHHHHHHHHHHTT-GGGTT--GGGS-HHHHHHHHHHHHHHT--S----SSTTTTS--

Solvent-accessible surface area (backbone atoms only — not comparable to full-atom values): 5122 Å² total; per-residue (Å²): 79,54,88,67,51,79,69,56,70,93,31,32,44,47,49,56,30,30,49,58,34,34,75,74,68,69,40,51,70,70,58,34,48,56,52,42,49,56,38,26,49,77,62,74,40,49,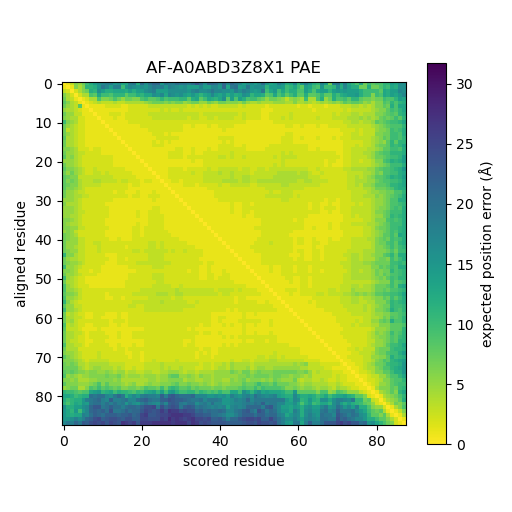94,42,38,81,37,43,56,86,80,45,54,72,51,53,43,45,44,51,35,50,36,31,57,55,55,61,69,60,96,73,84,66,69,48,71,83,60,82,66,53,84,133

pLDDT: mean 89.61, std 13.9, range [45.5, 98.5]

Foldseek 3Di:
DDLPLPQDQPDFLLCLQQVCCCPPVVDDSVVSNVLLCVLCVVLVRNVRRRPGLVVDDSVRSLSSSVSSVCSVVDPDDDDDCSCPPDDD

Organism: NCBI:txid910996

Nearest PDB structures (foldseek):
  4u00-assembly1_A  TM=9.467E-01  e=1.809E-09  Thermus thermophilus HB8
  4yms-assembly1_J  TM=9.522E-01  e=3.944E-09  Caldanaerobacter subterraneus subsp. tengcongensis MB4
  2olj-assembly1_A  TM=9.486E-01  e=6.214E-09  Geobacillus stearothermophilus
  4p33-assembly1_A  TM=8.885E-01  e=2.706E-05  Escherichia coli K-12
  6xgz-assembly4_G  TM=9.198E-01  e=9.295E-05  Escherichia coli LAU-EC10

Sequence (88 aa):
VFQRFNLFPHMTVLDNLIMAPMSVKGMSRADALKRAEVLLDKVGLLDKIDAWPASLSGGQQQRVAIARSMAMDPSIILFDEPTSALDP

InterPro domains:
  IPR003439 ABC transporter-like, ATP-binding domain [PF00005] (1-84)
  IPR027417 P-loop containing nucleoside triphosphate hydrolase [G3DSA:3.40.50.300] (1-88)
  IPR027417 P-loop containing nucleoside triphosphate hydrolase [SSF52540] (1-88)
  IPR050086 Methionine import ATP-binding protein MetN-like [PTHR43166] (1-88)

Mean predicted aligned error: 4.81 Å